Protein AF-A0A8X7QFL5-F1 (afdb_monomer_lite)

Secondary structure (DSSP, 8-state):
-GGGT-TTSSHHHHHHHHHHHHHHHHHT--TTS----SSBSSHHHHHHHHHHHHHHTT--TTT-HHHHHHHHHHHHT--TTSS--B-THHHHHTS--BPGGG---HHHHHHHHHHHHHTTHHHH--HHHHHHHHHHHHT--TTS-----S--EEETTTEEE--TTHHHHHHHHHHHHHHHH-

InterPro domains:
  IPR002365 Terpene synthase, conserved site [PS01074] (32-46)
  IPR008930 Terpenoid cyclases/protein prenyltransferase alpha-alpha toroid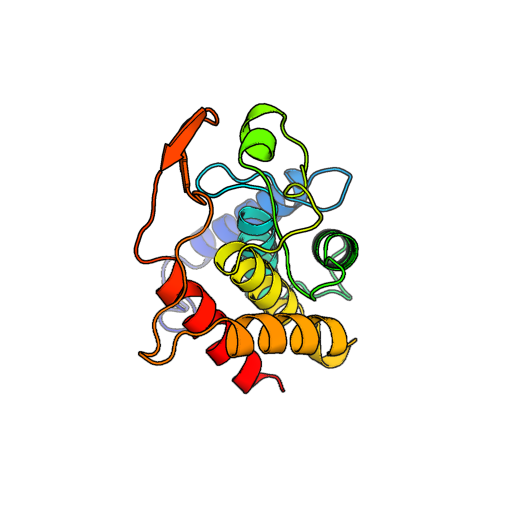 [SSF48239] (1-181)
  IPR018333 Squalene cyclase [PTHR11764] (1-180)
  IPR032696 Squalene cyclase, C-terminal [PF13243] (12-180)

Foldseek 3Di:
DVCVVVVPPVVVVVVVVLVVVLVVLLVQADPQLFHFQAWWQTRLQRLLVSLLSCLVVPRACVRDPSNVSSLVNLVVQQFPQLFHAFDLVCLVVVHGDGPPPNDHDLLSRLSSLNSCLSRVVLVVPCVSNVSSLVSLVVQQDPVRFGDDDDFTTDHPSPDTDRPPCSSRVRSVVSNVSSVVRD

pLDDT: mean 95.55, std 5.27, range [69.81, 98.81]

Organism: Brassica carinata (NCBI:txid52824)

Radius of gyration: 16.57 Å; chains: 1; bounding box: 38×38×46 Å

Sequence (182 aa):
MFKKLYPDHRTREIDRTIEKAVQFIENTQEADGSWYGSWGVCYTYATWFALEGLASVGKTYENCLAMREGVGFLLKKQNSSGGWGESYLSCSEKRYIELEGGRSNLVQTAWALMGLIKTGQAERDPLPLHRAAKLIINSQLENGDYPQQEMTGVFMKNCFLNYVTYRNIFPIWALAEYRKVI

Structure (mmCIF, N/CA/C/O backbone):
data_AF-A0A8X7QFL5-F1
#
_entry.id   AF-A0A8X7QFL5-F1
#
loop_
_atom_site.group_PDB
_atom_site.id
_atom_site.type_symbol
_atom_site.label_atom_id
_atom_site.label_alt_id
_atom_site.label_comp_id
_atom_site.label_asym_id
_atom_site.label_entity_id
_atom_site.label_seq_id
_atom_site.pdbx_PDB_ins_code
_atom_site.Cartn_x
_atom_site.Cartn_y
_atom_site.Cartn_z
_atom_site.occupancy
_atom_site.B_iso_or_equiv
_atom_site.auth_seq_id
_atom_site.auth_comp_id
_atom_site.auth_asym_id
_atom_site.auth_atom_id
_atom_site.pdbx_PDB_model_num
ATOM 1 N N . MET A 1 1 ? -12.861 -9.089 14.276 1.00 69.81 1 MET A N 1
ATOM 2 C CA . MET A 1 1 ? -11.712 -9.942 14.634 1.00 69.81 1 MET A CA 1
ATOM 3 C C . MET A 1 1 ? -11.384 -9.663 16.102 1.00 69.81 1 MET A C 1
ATOM 5 O O . MET A 1 1 ? -11.461 -8.507 16.490 1.00 69.81 1 MET A O 1
ATOM 9 N N . PHE A 1 2 ? -11.220 -10.697 16.931 1.00 91.94 2 PHE A N 1
ATOM 10 C CA . PHE A 1 2 ? -11.232 -10.694 18.413 1.00 91.94 2 PHE A CA 1
ATOM 11 C C . PHE A 1 2 ? -12.392 -9.953 19.114 1.00 91.94 2 PHE A C 1
ATOM 13 O O . PHE A 1 2 ? -13.327 -10.618 19.542 1.00 91.94 2 PHE A O 1
ATOM 20 N N . LYS A 1 3 ? -12.405 -8.612 19.189 1.00 91.06 3 LYS A N 1
ATOM 21 C CA . LYS A 1 3 ? -13.424 -7.833 19.935 1.00 91.06 3 LYS A CA 1
ATOM 22 C C . LYS A 1 3 ? -14.865 -8.104 19.474 1.00 91.06 3 LYS A C 1
ATOM 24 O O . LYS A 1 3 ? -15.782 -8.119 20.278 1.00 91.06 3 LYS A O 1
ATOM 29 N N . LYS A 1 4 ? -15.065 -8.385 18.178 1.00 90.88 4 LYS A N 1
ATOM 30 C CA . LYS A 1 4 ? -16.382 -8.796 17.640 1.00 90.88 4 LYS A CA 1
ATOM 31 C C . LYS A 1 4 ? -16.871 -10.145 18.194 1.00 90.88 4 LYS A C 1
ATOM 33 O O . LYS A 1 4 ? -18.070 -10.368 18.231 1.00 90.88 4 LYS A O 1
ATOM 38 N N . LEU A 1 5 ? -15.952 -11.043 18.552 1.00 95.69 5 LEU A N 1
ATOM 39 C CA . LEU A 1 5 ? -16.259 -12.372 19.095 1.00 95.69 5 LEU A CA 1
ATOM 40 C C . LEU A 1 5 ? -16.293 -12.365 20.631 1.00 95.69 5 LEU A C 1
ATOM 42 O O . LEU A 1 5 ? -17.016 -13.155 21.222 1.00 95.69 5 LEU A O 1
ATOM 46 N N . TYR A 1 6 ? -15.533 -11.463 21.260 1.00 95.75 6 TYR A N 1
ATOM 47 C CA . TYR A 1 6 ? -15.401 -11.333 22.713 1.00 95.75 6 TYR A CA 1
ATOM 48 C C . TYR A 1 6 ? -15.611 -9.869 23.146 1.00 95.75 6 TYR A C 1
ATOM 50 O O . TYR A 1 6 ? -14.647 -9.199 23.524 1.00 95.75 6 TYR A O 1
ATOM 58 N N . PRO A 1 7 ? -16.845 -9.341 23.053 1.00 94.00 7 PRO A N 1
ATOM 59 C CA . PRO A 1 7 ? -17.123 -7.911 23.222 1.00 94.00 7 PRO A CA 1
ATOM 60 C C . PRO A 1 7 ? -16.896 -7.379 24.641 1.00 94.00 7 PRO A C 1
ATOM 62 O O . PRO A 1 7 ? -16.673 -6.178 24.790 1.00 94.00 7 PRO A O 1
ATOM 65 N N . ASP A 1 8 ? -16.901 -8.254 25.650 1.00 95.81 8 ASP A N 1
ATOM 66 C CA . ASP A 1 8 ? -16.746 -7.893 27.068 1.00 95.81 8 ASP A CA 1
ATOM 67 C C . ASP A 1 8 ? -15.318 -8.108 27.601 1.00 95.81 8 ASP A C 1
ATOM 69 O O . ASP A 1 8 ? -14.987 -7.714 28.723 1.00 95.81 8 ASP A O 1
ATOM 73 N N . HIS A 1 9 ? -14.441 -8.749 26.821 1.00 96.81 9 HIS A N 1
ATOM 74 C CA . HIS A 1 9 ? -13.096 -9.081 27.279 1.00 96.81 9 HIS A CA 1
ATOM 75 C C . HIS A 1 9 ? -12.174 -7.860 27.218 1.00 96.81 9 HIS A C 1
ATOM 77 O O . HIS A 1 9 ? -11.699 -7.494 26.145 1.00 96.81 9 HIS A O 1
ATOM 83 N N . ARG A 1 10 ? -11.859 -7.274 28.384 1.00 96.69 10 ARG A N 1
ATOM 84 C CA . ARG A 1 10 ? -10.870 -6.181 28.538 1.00 96.69 10 ARG A CA 1
ATOM 85 C C . ARG A 1 10 ? -11.126 -4.991 27.608 1.00 96.69 10 ARG A C 1
ATOM 87 O O . ARG A 1 10 ? -10.205 -4.358 27.090 1.00 96.69 10 ARG A O 1
ATOM 94 N N . THR A 1 11 ? -12.401 -4.702 27.374 1.00 95.75 11 THR A N 1
ATOM 95 C CA . THR A 1 11 ? -12.868 -3.750 26.362 1.00 95.75 11 THR A CA 1
ATOM 96 C C . THR A 1 11 ? -12.255 -2.368 26.535 1.00 95.75 11 THR A C 1
ATOM 98 O O . THR A 1 11 ? -11.793 -1.779 25.564 1.00 95.75 11 THR A O 1
ATOM 101 N N . ARG A 1 12 ? -12.162 -1.883 27.780 1.00 96.62 12 ARG A N 1
ATOM 102 C CA . ARG A 1 12 ? -11.581 -0.569 28.084 1.00 96.62 12 ARG A CA 1
ATOM 103 C C . ARG A 1 12 ? -10.103 -0.494 27.707 1.00 96.62 12 ARG A C 1
ATOM 105 O O . ARG A 1 12 ? -9.675 0.497 27.122 1.00 96.62 12 ARG A O 1
ATOM 112 N N . GLU A 1 13 ? -9.310 -1.513 28.037 1.00 97.44 13 GLU A N 1
ATOM 113 C CA . GLU A 1 13 ? -7.882 -1.521 27.703 1.00 97.44 13 GLU A CA 1
ATOM 114 C C . GLU A 1 13 ? -7.644 -1.705 26.208 1.00 97.44 13 GLU A C 1
ATOM 116 O O . GLU A 1 13 ? -6.739 -1.074 25.660 1.00 97.44 13 GLU A O 1
ATOM 121 N N . ILE A 1 14 ? -8.455 -2.536 25.549 1.00 96.62 14 ILE A N 1
ATOM 122 C CA . ILE A 1 14 ? -8.395 -2.729 24.099 1.00 96.62 14 ILE A CA 1
ATOM 123 C C . ILE A 1 14 ? -8.706 -1.413 23.387 1.00 96.62 14 ILE A C 1
ATOM 125 O O . ILE A 1 14 ? -7.921 -0.994 22.541 1.00 96.62 14 ILE A O 1
ATOM 129 N N . ASP A 1 15 ? -9.780 -0.723 23.770 1.00 95.50 15 ASP A N 1
ATOM 130 C CA . ASP A 1 15 ? -10.184 0.534 23.130 1.00 95.50 15 ASP A CA 1
ATOM 131 C C . ASP A 1 15 ? -9.141 1.626 23.321 1.00 95.50 15 ASP A C 1
ATOM 133 O O . ASP A 1 15 ? -8.683 2.220 22.347 1.00 95.50 15 ASP A O 1
ATOM 137 N N . ARG A 1 16 ? -8.633 1.779 24.546 1.00 97.44 16 ARG A N 1
ATOM 138 C CA . ARG A 1 16 ? -7.529 2.702 24.823 1.00 97.44 16 ARG A CA 1
ATOM 139 C C . ARG A 1 16 ? -6.263 2.365 24.027 1.00 97.44 16 ARG A C 1
ATOM 141 O O . ARG A 1 16 ? -5.493 3.258 23.682 1.00 97.44 16 ARG A O 1
ATOM 148 N N . THR A 1 17 ? -6.002 1.083 23.775 1.00 97.56 17 THR A N 1
ATOM 149 C CA . THR A 1 17 ? -4.845 0.645 22.980 1.00 97.56 17 THR A CA 1
ATOM 150 C C . THR A 1 17 ? -5.037 0.991 21.507 1.00 97.56 17 THR A C 1
ATOM 152 O O . THR A 1 17 ? -4.114 1.515 20.888 1.00 97.56 17 THR A O 1
ATOM 155 N N . ILE A 1 18 ? -6.236 0.760 20.967 1.00 97.06 18 ILE A N 1
ATOM 156 C CA . ILE A 1 18 ? -6.596 1.115 19.592 1.00 97.06 18 ILE A CA 1
ATOM 157 C C . ILE A 1 18 ? -6.502 2.631 19.391 1.00 97.06 18 ILE A C 1
ATOM 159 O O . ILE A 1 18 ? -5.852 3.069 18.448 1.00 97.06 18 ILE A O 1
ATOM 163 N N . GLU A 1 19 ? -7.064 3.434 20.296 1.00 97.50 19 GLU A N 1
ATOM 164 C CA . GLU A 1 19 ? -6.990 4.902 20.237 1.00 97.50 19 GLU A CA 1
ATOM 165 C C . GLU A 1 19 ? -5.541 5.400 20.177 1.00 97.50 19 GLU A C 1
ATOM 167 O O . GLU A 1 19 ? -5.182 6.194 19.305 1.00 97.50 19 GLU A O 1
ATOM 172 N N . LYS A 1 20 ? -4.677 4.883 21.059 1.00 98.44 20 LYS A N 1
ATOM 173 C CA . LYS A 1 20 ? -3.248 5.225 21.061 1.00 98.44 20 LYS A CA 1
ATOM 174 C C . LYS A 1 20 ? -2.536 4.777 19.786 1.00 98.44 20 LYS A C 1
ATOM 176 O O . LYS A 1 20 ? -1.666 5.496 19.305 1.00 98.44 20 LYS A O 1
ATOM 181 N N . ALA A 1 21 ? -2.879 3.606 19.252 1.00 98.19 21 ALA A N 1
ATOM 182 C CA . ALA A 1 21 ? -2.295 3.102 18.014 1.00 98.19 21 ALA A CA 1
ATOM 183 C C . ALA A 1 21 ? -2.692 3.967 16.810 1.00 98.19 21 ALA A C 1
ATOM 185 O O . ALA A 1 21 ? -1.835 4.306 16.001 1.00 98.19 21 ALA A O 1
ATOM 186 N N . VAL A 1 22 ? -3.959 4.385 16.723 1.00 98.25 22 VAL A N 1
ATOM 187 C CA . VAL A 1 22 ? -4.440 5.307 15.683 1.00 98.25 22 VAL A CA 1
ATOM 188 C C . VAL A 1 22 ? -3.704 6.638 15.772 1.00 98.25 22 VAL A C 1
ATOM 190 O O . VAL A 1 22 ? -3.165 7.098 14.770 1.00 98.25 22 VAL A O 1
ATOM 193 N N . GLN A 1 23 ? -3.602 7.216 16.972 1.00 98.38 23 GLN A N 1
ATOM 194 C CA . GLN A 1 23 ? -2.868 8.463 17.177 1.00 98.38 23 GLN A CA 1
ATOM 195 C C . GLN A 1 23 ? -1.384 8.321 16.813 1.00 98.38 23 GLN A C 1
ATOM 197 O O . GLN A 1 23 ? -0.802 9.227 16.226 1.00 98.38 23 GLN A O 1
ATOM 202 N N . PHE A 1 24 ? -0.761 7.185 17.131 1.00 98.44 24 PHE A N 1
ATOM 203 C CA . PHE A 1 24 ? 0.614 6.901 16.727 1.00 98.44 24 PHE A CA 1
ATOM 204 C C . PHE A 1 24 ? 0.761 6.841 15.202 1.00 98.44 24 PHE A C 1
ATOM 206 O O . PHE A 1 24 ? 1.677 7.457 14.665 1.00 98.44 24 PHE A O 1
ATOM 213 N N . ILE A 1 25 ? -0.139 6.143 14.500 1.00 98.38 25 ILE A N 1
ATOM 214 C CA . ILE A 1 25 ? -0.124 6.073 13.032 1.00 98.38 25 ILE A CA 1
ATOM 215 C C . ILE A 1 25 ? -0.278 7.477 12.438 1.00 98.38 25 ILE A C 1
ATOM 217 O O . ILE A 1 25 ? 0.547 7.875 11.623 1.00 98.38 25 ILE A O 1
ATOM 221 N N . GLU A 1 26 ? -1.274 8.253 12.873 1.00 98.38 26 GLU A N 1
ATOM 222 C CA . GLU A 1 26 ? -1.500 9.615 12.366 1.00 98.38 26 GLU A CA 1
ATOM 223 C C . GLU A 1 26 ? -0.293 10.538 12.649 1.00 98.38 26 GLU A C 1
ATOM 225 O O . GLU A 1 26 ? 0.118 11.293 11.775 1.00 98.38 26 GLU A O 1
ATOM 230 N N . ASN A 1 27 ? 0.344 10.428 13.821 1.00 98.19 27 ASN A N 1
ATOM 231 C CA . ASN A 1 27 ? 1.486 11.271 14.204 1.00 98.19 27 ASN A CA 1
ATOM 232 C C . ASN A 1 27 ? 2.830 10.871 13.571 1.00 98.19 27 ASN A C 1
ATOM 234 O O . ASN A 1 27 ? 3.790 11.632 13.665 1.00 98.19 27 ASN A O 1
ATOM 238 N N . THR A 1 28 ? 2.939 9.666 13.009 1.00 97.88 28 THR A N 1
ATOM 239 C CA . THR A 1 28 ? 4.179 9.161 12.387 1.00 97.88 28 THR A CA 1
ATOM 240 C C . THR A 1 28 ? 4.145 9.211 10.865 1.00 97.88 28 THR A C 1
ATOM 242 O O . THR A 1 28 ? 5.081 8.739 10.220 1.00 97.88 28 THR A O 1
ATOM 245 N N . GLN A 1 29 ? 3.076 9.769 10.295 1.00 98.56 29 GLN A N 1
ATOM 246 C CA . GLN A 1 29 ? 2.976 10.007 8.865 1.00 98.56 29 GLN A CA 1
ATOM 247 C C . GLN A 1 29 ? 3.986 11.076 8.428 1.00 98.56 29 GLN A C 1
ATOM 249 O O . GLN A 1 29 ? 4.150 12.105 9.084 1.00 98.56 29 GLN A O 1
ATOM 254 N N . GLU A 1 30 ? 4.655 10.827 7.309 1.00 98.12 30 GLU A N 1
ATOM 255 C CA . GLU A 1 30 ? 5.585 11.764 6.689 1.00 98.12 30 GLU A CA 1
ATOM 256 C C . GLU A 1 30 ? 4.834 12.880 5.950 1.00 98.12 30 GLU A C 1
ATOM 258 O O . GLU A 1 30 ? 3.668 12.747 5.573 1.00 98.12 30 GLU A O 1
ATOM 263 N N . ALA A 1 31 ? 5.523 13.991 5.684 1.00 97.56 31 ALA A N 1
ATOM 264 C CA . ALA A 1 31 ? 4.925 15.160 5.034 1.00 97.56 31 ALA A CA 1
ATOM 265 C C . ALA A 1 31 ? 4.407 14.897 3.605 1.00 97.56 31 ALA A C 1
ATOM 267 O O . ALA A 1 31 ? 3.594 15.668 3.103 1.00 97.56 31 ALA A O 1
ATOM 268 N N . ASP A 1 32 ? 4.879 13.840 2.938 1.00 97.56 32 ASP A N 1
ATOM 269 C CA . ASP A 1 32 ? 4.400 13.423 1.615 1.00 97.56 32 ASP A CA 1
ATOM 270 C C . ASP A 1 32 ? 3.220 12.435 1.668 1.00 97.56 32 ASP A C 1
ATOM 272 O O . ASP A 1 32 ? 2.786 11.956 0.620 1.00 97.56 32 ASP A O 1
ATOM 276 N N . GLY A 1 33 ? 2.722 12.133 2.872 1.00 98.31 33 GLY A N 1
ATOM 277 C CA . GLY A 1 33 ? 1.615 11.220 3.134 1.00 98.31 33 GLY A CA 1
ATOM 278 C C . GLY A 1 33 ? 2.026 9.768 3.381 1.00 98.31 33 GLY A C 1
ATOM 279 O O . GLY A 1 33 ? 1.182 8.960 3.768 1.00 98.31 33 GLY A O 1
ATOM 280 N N . SER A 1 34 ? 3.293 9.410 3.184 1.00 98.50 34 SER A N 1
ATOM 281 C CA . SER A 1 34 ? 3.770 8.038 3.368 1.00 98.50 34 SER A CA 1
ATOM 282 C C . SER A 1 34 ? 4.085 7.689 4.828 1.00 98.50 34 SER A C 1
ATOM 284 O O . SER A 1 34 ? 4.110 8.546 5.709 1.00 98.50 34 SER A O 1
ATOM 286 N N . TRP A 1 35 ? 4.356 6.407 5.091 1.00 98.56 35 TRP A N 1
ATOM 287 C CA . TRP A 1 35 ? 4.926 5.934 6.359 1.00 98.56 35 TRP A CA 1
ATOM 288 C C . TRP A 1 35 ? 6.212 5.157 6.113 1.00 98.56 35 TRP A C 1
ATOM 290 O O . TRP A 1 35 ? 6.298 4.386 5.160 1.00 98.56 35 TRP A O 1
ATOM 300 N N . TYR A 1 36 ? 7.196 5.310 6.997 1.00 97.38 36 TYR A N 1
ATOM 301 C CA . TYR A 1 36 ? 8.483 4.623 6.885 1.00 97.38 36 TYR A CA 1
ATOM 302 C C . TYR A 1 36 ? 8.408 3.134 7.271 1.00 97.38 36 TYR A C 1
ATOM 304 O O . TYR A 1 36 ? 8.010 2.772 8.383 1.00 97.38 36 TYR A O 1
ATOM 312 N N . GLY A 1 37 ? 8.868 2.254 6.376 1.00 94.12 37 GLY A N 1
ATOM 313 C CA . GLY A 1 37 ? 8.960 0.811 6.601 1.00 94.12 37 GLY A CA 1
ATOM 314 C C . GLY A 1 37 ? 10.236 0.395 7.322 1.00 94.12 37 GLY A C 1
ATOM 315 O O . GLY A 1 37 ? 11.341 0.682 6.880 1.00 94.12 37 GLY A O 1
ATOM 316 N N . SER A 1 38 ? 10.088 -0.336 8.430 1.00 90.56 38 SER A N 1
ATOM 317 C CA . SER A 1 38 ? 11.236 -0.856 9.199 1.00 90.56 38 SER A CA 1
ATOM 318 C C . SER A 1 38 ? 11.585 -2.320 8.902 1.00 90.56 38 SER A C 1
ATOM 320 O O . SER A 1 38 ? 12.654 -2.772 9.306 1.00 90.56 38 SER A O 1
ATOM 322 N N . TRP A 1 39 ? 10.691 -3.051 8.223 1.00 91.12 39 TRP A N 1
ATOM 323 C CA . TRP A 1 39 ? 10.775 -4.513 8.038 1.00 91.12 39 TRP A CA 1
ATOM 324 C C . TRP A 1 39 ? 10.612 -4.968 6.581 1.00 91.12 39 TRP A C 1
ATOM 326 O O . TRP A 1 39 ? 11.057 -6.052 6.200 1.00 91.12 39 TRP A O 1
ATOM 336 N N . GLY A 1 40 ? 9.987 -4.126 5.760 1.00 90.62 40 GLY A N 1
ATOM 337 C CA . GLY A 1 40 ? 9.908 -4.265 4.313 1.00 90.62 40 GLY A CA 1
ATOM 338 C C . GLY A 1 40 ? 10.420 -2.992 3.654 1.00 90.62 40 GLY A C 1
ATOM 339 O O . GLY A 1 40 ? 10.404 -1.938 4.282 1.00 90.62 40 GLY A O 1
ATOM 340 N N . VAL A 1 41 ? 10.886 -3.103 2.415 1.00 91.94 41 VAL A N 1
ATOM 341 C CA . VAL A 1 41 ? 11.361 -1.987 1.593 1.00 91.94 41 VAL A CA 1
ATOM 342 C C . VAL A 1 41 ? 10.167 -1.329 0.904 1.00 91.94 41 VAL A C 1
ATOM 344 O O . VAL A 1 41 ? 9.606 -1.923 -0.015 1.00 91.94 41 VAL A O 1
ATOM 347 N N . CYS A 1 42 ? 9.768 -0.108 1.237 1.00 89.38 42 CYS A N 1
ATOM 348 C CA . CYS A 1 42 ? 9.978 0.696 2.444 1.00 89.38 42 CYS A CA 1
ATOM 349 C C . CYS A 1 42 ? 8.668 1.444 2.719 1.00 89.38 42 CYS A C 1
ATOM 351 O O . CYS A 1 42 ? 7.895 1.063 3.601 1.00 89.38 42 CYS A O 1
ATOM 353 N N . TYR A 1 43 ? 8.352 2.440 1.895 1.00 98.12 43 TYR A N 1
ATOM 354 C CA . TYR A 1 43 ? 7.169 3.267 2.080 1.00 98.12 43 TYR A CA 1
ATOM 355 C C . TYR A 1 43 ? 5.900 2.607 1.543 1.00 98.12 43 TYR A C 1
ATOM 357 O O . TYR A 1 43 ? 4.841 2.756 2.148 1.00 98.12 43 TYR A O 1
ATOM 365 N N . THR A 1 44 ? 5.981 1.819 0.465 1.00 98.00 44 THR A N 1
ATOM 366 C CA . THR A 1 44 ? 4.825 1.030 -0.022 1.00 98.00 44 THR A CA 1
ATOM 367 C C . THR A 1 44 ? 4.336 0.036 1.032 1.00 98.00 44 THR A C 1
ATOM 369 O O . THR A 1 44 ? 3.138 -0.055 1.297 1.00 98.00 44 THR A O 1
ATOM 372 N N . TYR A 1 45 ? 5.278 -0.647 1.688 1.00 98.00 45 TYR A N 1
ATOM 373 C CA . TYR A 1 45 ? 5.020 -1.588 2.775 1.00 98.00 45 TYR A CA 1
ATOM 374 C C . TYR A 1 45 ? 4.306 -0.921 3.956 1.00 98.00 45 TYR A C 1
ATOM 376 O O . TYR A 1 45 ? 3.209 -1.325 4.333 1.00 98.00 45 TYR A O 1
ATOM 384 N N . ALA A 1 46 ? 4.914 0.108 4.551 1.00 98.06 46 ALA A N 1
ATOM 385 C CA . ALA A 1 46 ? 4.360 0.721 5.754 1.00 98.06 46 ALA A CA 1
ATOM 386 C C . ALA A 1 46 ? 3.087 1.526 5.478 1.00 98.06 46 ALA A C 1
ATOM 388 O O . ALA A 1 46 ? 2.181 1.513 6.309 1.00 98.06 46 ALA A O 1
ATOM 389 N N . THR A 1 47 ? 2.967 2.148 4.302 1.00 98.69 47 THR A N 1
ATOM 390 C CA . THR A 1 47 ? 1.730 2.835 3.908 1.00 98.69 47 THR A CA 1
ATOM 391 C C . THR A 1 47 ? 0.569 1.852 3.783 1.00 98.69 47 THR A C 1
ATOM 393 O O . THR A 1 47 ? -0.519 2.151 4.263 1.00 98.69 47 THR A O 1
ATOM 396 N N . TRP A 1 48 ? 0.784 0.646 3.241 1.00 98.56 48 TRP A N 1
ATOM 397 C CA . TRP A 1 48 ? -0.246 -0.399 3.253 1.00 98.56 48 TRP A CA 1
ATOM 398 C C . TRP A 1 48 ? -0.711 -0.730 4.681 1.0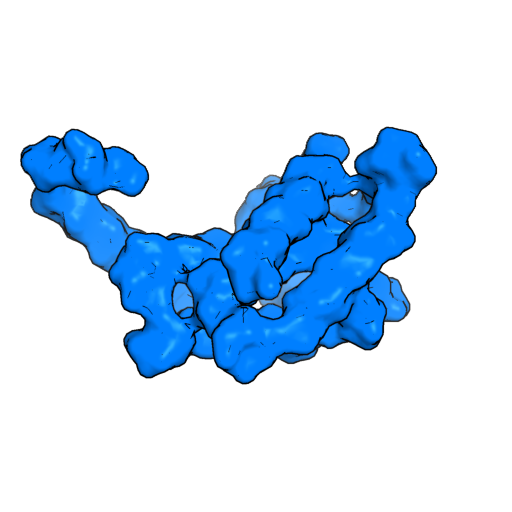0 98.56 48 TRP A C 1
ATOM 400 O O . TRP A 1 48 ? -1.912 -0.672 4.952 1.00 98.56 48 TRP A O 1
ATOM 410 N N . PHE A 1 49 ? 0.216 -0.992 5.610 1.00 98.25 49 PHE A N 1
ATOM 411 C CA . PHE A 1 49 ? -0.135 -1.279 7.008 1.00 98.25 49 PHE A CA 1
ATOM 412 C C . PHE A 1 49 ? -0.878 -0.128 7.692 1.00 98.25 49 PHE A C 1
ATOM 414 O O . PHE A 1 49 ? -1.851 -0.366 8.407 1.00 98.25 49 PHE A O 1
ATOM 421 N N . ALA A 1 50 ? -0.432 1.112 7.486 1.00 98.50 50 ALA A N 1
ATOM 422 C CA . ALA A 1 50 ? -1.061 2.287 8.074 1.00 98.50 50 ALA A CA 1
ATOM 423 C C . ALA A 1 50 ? -2.494 2.475 7.558 1.00 98.50 50 ALA A C 1
ATOM 425 O O . ALA A 1 50 ? -3.419 2.637 8.355 1.00 98.50 50 ALA A O 1
ATOM 426 N N . LEU A 1 51 ? -2.693 2.382 6.240 1.00 98.56 51 LEU A N 1
ATOM 427 C CA . LEU A 1 51 ? -4.011 2.499 5.620 1.00 98.56 51 LEU A CA 1
ATOM 428 C C . LEU A 1 51 ? -4.957 1.386 6.081 1.00 98.56 51 LEU A C 1
ATOM 430 O O . LEU A 1 51 ? -6.100 1.669 6.435 1.00 98.56 51 LEU A O 1
ATOM 434 N N . GLU A 1 52 ? -4.487 0.138 6.142 1.00 97.81 52 GLU A N 1
ATOM 435 C CA . GLU A 1 52 ? -5.294 -0.983 6.634 1.00 97.81 52 GLU A CA 1
ATOM 436 C C . GLU A 1 52 ? -5.640 -0.836 8.124 1.00 97.81 52 GLU A C 1
ATOM 438 O O . GLU A 1 52 ? -6.788 -1.056 8.522 1.00 97.81 52 GLU A O 1
ATOM 443 N N . GLY A 1 53 ? -4.684 -0.394 8.946 1.00 97.69 53 GLY A N 1
ATOM 444 C CA . GLY A 1 53 ? -4.899 -0.116 10.364 1.00 97.69 53 GLY A CA 1
ATOM 445 C C . GLY A 1 53 ? -5.960 0.962 10.590 1.00 97.69 53 GLY A C 1
ATOM 446 O O . GLY A 1 53 ? -6.903 0.745 11.353 1.00 97.69 53 GLY A O 1
ATOM 447 N N . LEU A 1 54 ? -5.859 2.087 9.879 1.00 98.31 54 LEU A N 1
ATOM 448 C CA . LEU A 1 54 ? -6.845 3.169 9.930 1.00 98.31 54 LEU A CA 1
ATOM 449 C C . LEU A 1 54 ? -8.224 2.702 9.426 1.00 98.31 54 LEU A C 1
ATOM 451 O O . LEU A 1 54 ? -9.238 2.947 10.083 1.00 98.31 54 LEU A O 1
ATOM 455 N N . ALA A 1 55 ? -8.280 1.960 8.318 1.00 97.62 55 ALA A N 1
ATOM 456 C CA . ALA A 1 55 ? -9.536 1.431 7.783 1.00 97.62 55 ALA A CA 1
ATOM 457 C C . ALA A 1 55 ? -10.234 0.487 8.778 1.00 97.62 55 ALA A C 1
ATOM 459 O O . ALA A 1 55 ? -11.457 0.517 8.928 1.00 97.62 55 ALA A O 1
ATOM 460 N N . SER A 1 56 ? -9.464 -0.313 9.526 1.00 95.69 56 SER A N 1
ATOM 461 C CA . SER A 1 56 ? -10.002 -1.276 10.498 1.00 95.69 56 SER A CA 1
ATOM 462 C C . SER A 1 56 ? -10.791 -0.637 11.651 1.00 95.69 56 SER A C 1
ATOM 464 O O . SER A 1 56 ? -11.640 -1.302 12.253 1.00 95.69 56 SER A O 1
ATOM 466 N N . VAL A 1 57 ? -10.551 0.650 11.928 1.00 95.56 57 VAL A N 1
ATOM 467 C CA . VAL A 1 57 ? -11.243 1.444 12.958 1.00 95.56 57 VAL A CA 1
ATOM 468 C C . VAL A 1 57 ? -12.282 2.408 12.372 1.00 95.56 57 VAL A C 1
ATOM 470 O O . VAL A 1 57 ? -12.783 3.280 13.078 1.00 95.56 57 VAL A O 1
ATOM 473 N N . GLY A 1 58 ? -12.619 2.265 11.086 1.00 96.06 58 GLY A N 1
ATOM 474 C CA . GLY A 1 58 ? -13.639 3.078 10.417 1.00 96.06 58 GLY A CA 1
ATOM 475 C C . GLY A 1 58 ? -13.159 4.453 9.945 1.00 96.06 58 GLY A C 1
ATOM 476 O O . GLY A 1 58 ? -13.984 5.311 9.615 1.00 96.06 58 GLY A O 1
ATOM 477 N N . LYS A 1 59 ? -11.842 4.691 9.897 1.00 97.44 59 LYS A N 1
ATOM 478 C CA . LYS A 1 59 ? -11.300 5.854 9.186 1.00 97.44 59 LYS A CA 1
ATOM 479 C C . LYS A 1 59 ? -11.424 5.600 7.683 1.00 97.44 59 LYS A C 1
ATOM 481 O O . LYS A 1 59 ? -11.181 4.493 7.213 1.00 97.44 59 LYS A O 1
ATOM 486 N N . THR A 1 60 ? -11.841 6.620 6.952 1.00 96.75 60 THR A N 1
ATOM 487 C CA . THR A 1 60 ? -12.129 6.589 5.514 1.00 96.75 60 THR A CA 1
ATOM 488 C C . THR A 1 60 ? -11.421 7.747 4.828 1.00 96.75 60 THR A C 1
ATOM 490 O O . THR A 1 60 ? -10.911 8.657 5.492 1.00 96.75 60 THR A O 1
ATOM 493 N N . TYR A 1 61 ? -11.411 7.740 3.497 1.00 96.25 61 TYR A N 1
ATOM 494 C CA . TYR A 1 61 ? -10.879 8.851 2.718 1.00 96.25 61 TYR A CA 1
ATOM 495 C C . TYR A 1 61 ? -11.610 10.171 3.049 1.00 96.25 61 TYR A C 1
ATOM 497 O O . TYR A 1 61 ? -11.025 11.243 3.060 1.00 96.25 61 TYR A O 1
ATOM 505 N N . GLU A 1 62 ? -12.878 10.123 3.428 1.00 96.38 62 GLU A N 1
ATOM 506 C CA . GLU A 1 62 ? -13.731 11.292 3.615 1.00 96.38 62 GLU A CA 1
ATOM 507 C C . GLU A 1 62 ? -13.578 11.888 5.019 1.00 96.38 62 GLU A C 1
ATOM 509 O O . GLU A 1 62 ? -13.702 13.100 5.194 1.00 96.38 62 GLU A O 1
ATOM 514 N N . ASN A 1 63 ? -13.285 11.051 6.023 1.00 97.31 63 ASN A N 1
ATOM 515 C CA . ASN A 1 63 ? -13.252 11.455 7.433 1.00 97.31 63 ASN A CA 1
ATOM 516 C C . ASN A 1 63 ? -11.842 11.534 8.051 1.00 97.31 63 ASN A C 1
ATOM 518 O O . ASN A 1 63 ? -11.713 11.932 9.210 1.00 97.31 63 ASN A O 1
ATOM 522 N N . CYS A 1 64 ? -10.790 11.153 7.322 1.00 98.19 64 CYS A N 1
ATOM 523 C CA . CYS A 1 64 ? -9.430 11.082 7.851 1.00 98.19 64 CYS A CA 1
ATOM 524 C C . CYS A 1 64 ? -8.421 11.697 6.877 1.00 98.19 64 CYS A C 1
ATOM 526 O O . CYS A 1 64 ? -8.161 11.159 5.803 1.00 98.19 64 CYS A O 1
ATOM 528 N N . LEU A 1 65 ? -7.803 12.813 7.280 1.00 98.31 65 LEU A N 1
ATOM 529 C CA . LEU A 1 65 ? -6.772 13.471 6.476 1.00 98.31 65 LEU A CA 1
ATOM 530 C C . LEU A 1 65 ? -5.577 12.545 6.223 1.00 98.31 65 LEU A C 1
ATOM 532 O O . LEU A 1 65 ? -5.168 12.409 5.076 1.00 98.31 65 LEU A O 1
ATOM 536 N N . ALA A 1 66 ? -5.088 11.851 7.255 1.00 98.50 66 ALA A N 1
ATOM 537 C CA . ALA A 1 66 ? -3.956 10.941 7.111 1.00 98.50 66 ALA A CA 1
ATOM 538 C C . ALA A 1 66 ? -4.225 9.839 6.076 1.00 98.50 66 ALA A C 1
ATOM 540 O O . ALA A 1 66 ? -3.370 9.532 5.246 1.00 98.50 66 ALA A O 1
ATOM 541 N N . MET A 1 67 ? -5.447 9.298 6.051 1.00 98.31 67 MET A N 1
ATOM 542 C CA . MET A 1 67 ? -5.854 8.339 5.026 1.00 98.31 67 MET A CA 1
ATOM 543 C C . MET A 1 67 ? -5.805 8.944 3.619 1.00 98.31 67 MET A C 1
ATOM 545 O O . MET A 1 67 ? -5.295 8.298 2.705 1.00 98.31 67 MET A O 1
ATOM 549 N N . ARG A 1 68 ? -6.290 10.180 3.434 1.00 98.50 68 ARG A N 1
ATOM 550 C CA . ARG A 1 68 ? -6.239 10.857 2.127 1.00 98.50 68 ARG A CA 1
ATOM 551 C C . ARG A 1 68 ? -4.825 11.061 1.625 1.00 98.50 68 ARG A C 1
ATOM 553 O O . ARG A 1 68 ? -4.562 10.760 0.464 1.00 98.50 68 ARG A O 1
ATOM 560 N N . GLU A 1 69 ? -3.939 11.537 2.490 1.00 98.75 69 GLU A N 1
ATOM 561 C CA . GLU A 1 69 ? -2.541 11.787 2.139 1.00 98.75 69 GLU A CA 1
ATOM 562 C C . GLU A 1 69 ? -1.819 10.474 1.801 1.00 98.75 69 GLU A C 1
ATOM 564 O O . GLU A 1 69 ? -1.126 10.396 0.790 1.00 98.75 69 GLU A O 1
ATOM 569 N N . GLY A 1 70 ? -2.072 9.396 2.552 1.00 98.75 70 GLY A N 1
ATOM 570 C CA . GLY A 1 70 ? -1.522 8.068 2.257 1.00 98.75 70 GLY A CA 1
ATOM 571 C C . GLY A 1 70 ? -1.989 7.488 0.923 1.00 98.75 70 GLY A C 1
ATOM 572 O O . GLY A 1 70 ? -1.195 6.941 0.155 1.00 98.75 70 GLY A O 1
ATOM 573 N N . VAL A 1 71 ? -3.275 7.646 0.606 1.00 98.69 71 VAL A N 1
ATOM 574 C CA . VAL A 1 71 ? -3.813 7.292 -0.714 1.00 98.69 71 VAL A CA 1
ATOM 575 C C . VAL A 1 71 ? -3.175 8.153 -1.804 1.00 98.69 71 VAL A C 1
ATOM 577 O O . VAL A 1 71 ? -2.743 7.622 -2.827 1.00 98.69 71 VAL A O 1
ATOM 580 N N . GLY A 1 72 ? -3.086 9.467 -1.584 1.00 98.75 72 GLY A N 1
ATOM 581 C CA . GLY A 1 72 ? -2.472 10.414 -2.512 1.00 98.75 72 GLY A CA 1
ATOM 582 C C . GLY A 1 72 ? -1.018 10.062 -2.822 1.00 98.75 72 GLY A C 1
ATOM 583 O O . GLY A 1 72 ? -0.629 10.051 -3.991 1.00 98.75 72 GLY A O 1
ATOM 584 N N . PHE A 1 73 ? -0.247 9.684 -1.801 1.00 98.81 73 PHE A N 1
ATOM 585 C CA . PHE A 1 73 ? 1.113 9.178 -1.945 1.00 98.81 73 PHE A CA 1
ATOM 586 C C . PHE A 1 73 ? 1.170 7.960 -2.875 1.00 98.81 73 PHE A C 1
ATOM 588 O O . PHE A 1 73 ? 1.893 7.987 -3.873 1.00 98.81 73 PHE A O 1
ATOM 595 N N . LEU A 1 74 ? 0.385 6.911 -2.592 1.00 98.75 74 LEU A N 1
ATOM 596 C CA . LEU A 1 74 ? 0.393 5.695 -3.409 1.00 98.75 74 LEU A CA 1
ATOM 597 C C . LEU A 1 74 ? 0.002 6.003 -4.857 1.00 98.75 74 LEU A C 1
ATOM 599 O O . LEU A 1 74 ? 0.731 5.627 -5.770 1.00 98.75 74 LEU 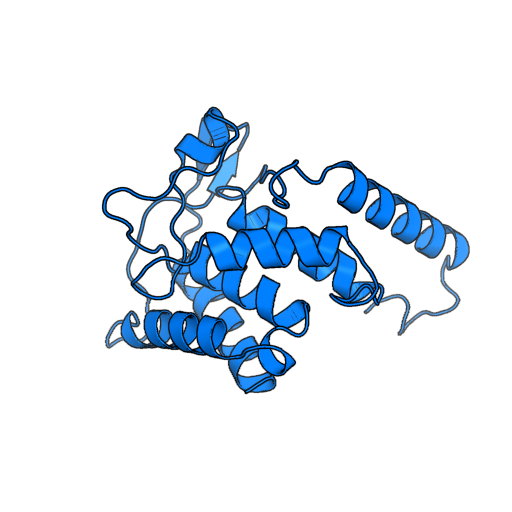A O 1
ATOM 603 N N . LEU A 1 75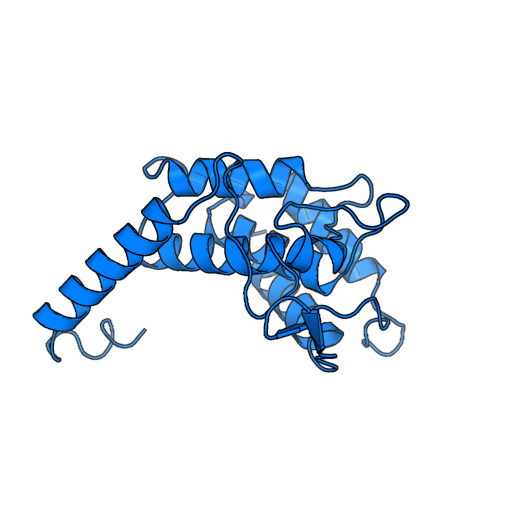 ? -1.084 6.744 -5.088 1.00 98.69 75 LEU A N 1
ATOM 604 C CA . LEU A 1 75 ? -1.525 7.096 -6.441 1.00 98.69 75 LEU A CA 1
ATOM 605 C C . LEU A 1 75 ? -0.459 7.885 -7.212 1.00 98.69 75 LEU A C 1
ATOM 607 O O . LEU A 1 75 ? -0.175 7.571 -8.366 1.00 98.69 75 LEU A O 1
ATOM 611 N N . LYS A 1 76 ? 0.192 8.858 -6.562 1.00 98.38 76 LYS A N 1
ATOM 612 C CA . LYS A 1 76 ? 1.269 9.660 -7.162 1.00 98.38 76 LYS A CA 1
ATOM 613 C C . LYS A 1 76 ? 2.495 8.823 -7.542 1.00 98.38 76 LYS A C 1
ATOM 615 O O . LYS A 1 76 ? 3.238 9.215 -8.437 1.00 98.38 76 LYS A O 1
ATOM 620 N N . LYS A 1 77 ? 2.724 7.698 -6.859 1.00 98.44 77 LYS A N 1
ATOM 621 C CA . LYS A 1 77 ? 3.864 6.795 -7.083 1.00 98.44 77 LYS A CA 1
ATOM 622 C C . LYS A 1 77 ? 3.581 5.635 -8.036 1.00 98.44 77 LYS A C 1
ATOM 624 O O . LYS A 1 77 ? 4.493 4.851 -8.297 1.00 98.44 77 LYS A O 1
ATOM 629 N N . GLN A 1 78 ? 2.367 5.523 -8.580 1.00 98.62 78 GLN A N 1
ATOM 630 C CA . GLN A 1 78 ? 2.078 4.517 -9.598 1.00 98.62 78 GLN A CA 1
ATOM 631 C C . GLN A 1 78 ? 2.837 4.844 -10.890 1.00 98.62 78 GLN A C 1
ATOM 633 O O . GLN A 1 78 ? 2.658 5.912 -11.475 1.00 98.62 78 GLN A O 1
ATOM 638 N N . ASN A 1 79 ? 3.658 3.915 -11.374 1.00 97.25 79 ASN A N 1
ATOM 639 C CA . ASN A 1 79 ? 4.423 4.129 -12.602 1.00 97.25 79 ASN A CA 1
ATOM 640 C C . ASN A 1 79 ? 3.587 3.860 -13.873 1.00 97.25 79 ASN A C 1
ATOM 642 O O . ASN A 1 79 ? 2.411 3.474 -13.836 1.00 97.25 79 ASN A O 1
ATOM 646 N N . SER A 1 80 ? 4.197 4.063 -15.044 1.00 97.25 80 SER A N 1
ATOM 647 C CA . SER A 1 80 ? 3.542 3.894 -16.350 1.00 97.25 80 SER A CA 1
ATOM 648 C C . SER A 1 80 ? 3.080 2.455 -16.616 1.00 97.25 80 SER A C 1
ATOM 650 O O . SER A 1 80 ? 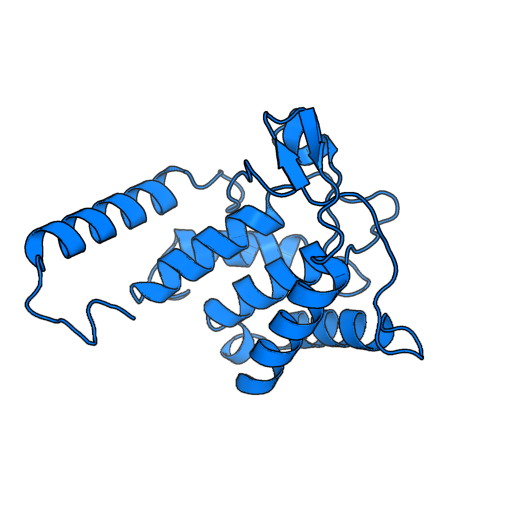2.029 2.261 -17.232 1.00 97.25 80 SER A O 1
ATOM 652 N N . SER A 1 81 ? 3.783 1.452 -16.078 1.00 97.12 81 SER A N 1
ATOM 653 C CA . SER A 1 81 ? 3.386 0.039 -16.186 1.00 97.12 81 SER A CA 1
ATOM 654 C C . SER A 1 81 ? 2.152 -0.316 -15.346 1.00 97.12 81 SER A C 1
ATOM 656 O O . SER A 1 81 ? 1.558 -1.370 -15.553 1.00 97.12 81 SER A O 1
ATOM 658 N N . GLY A 1 82 ? 1.734 0.571 -14.433 1.00 97.94 82 GLY A N 1
ATOM 659 C CA . GLY A 1 82 ? 0.592 0.352 -13.544 1.00 97.94 82 GLY A CA 1
ATOM 660 C C . GLY A 1 82 ? 0.951 -0.220 -12.176 1.00 97.94 82 GLY A C 1
ATOM 661 O O . GLY A 1 82 ? 0.049 -0.471 -11.381 1.00 97.94 82 GLY A O 1
ATOM 662 N N . GLY A 1 83 ? 2.237 -0.419 -11.892 1.00 98.44 83 GLY A N 1
ATOM 663 C CA . GLY A 1 83 ? 2.708 -0.932 -10.612 1.00 98.44 83 GLY A CA 1
ATOM 664 C C . GLY A 1 83 ? 3.480 0.093 -9.792 1.00 98.44 83 GLY A C 1
ATOM 665 O O . GLY A 1 83 ? 3.512 1.286 -10.101 1.00 98.44 83 GLY A O 1
ATOM 666 N N . TRP A 1 84 ? 4.114 -0.420 -8.743 1.00 98.62 84 TRP A N 1
ATOM 667 C CA . TRP A 1 84 ? 5.013 0.306 -7.854 1.00 98.62 84 TRP A CA 1
ATOM 668 C C . TRP A 1 84 ? 6.342 -0.424 -7.777 1.00 98.62 84 TRP A C 1
ATOM 670 O O . TRP A 1 84 ? 6.394 -1.653 -7.821 1.00 98.62 84 TRP A O 1
ATOM 680 N N . GLY A 1 85 ? 7.415 0.344 -7.666 1.00 97.50 85 GLY A N 1
ATOM 681 C CA . GLY A 1 85 ? 8.771 -0.166 -7.579 1.00 97.50 85 GLY A CA 1
ATOM 682 C C . GLY A 1 85 ? 9.634 0.799 -6.792 1.00 97.50 85 GLY A C 1
ATOM 683 O O . GLY A 1 85 ? 9.830 1.943 -7.196 1.00 97.50 85 GLY A O 1
ATOM 684 N N . GLU A 1 86 ? 10.144 0.322 -5.672 1.00 95.62 86 GLU A N 1
ATOM 685 C CA . GLU A 1 86 ? 10.910 1.069 -4.697 1.00 95.62 86 GLU A CA 1
ATOM 686 C C . GLU A 1 86 ? 12.259 0.386 -4.462 1.00 95.62 86 GLU A C 1
ATOM 688 O O . GLU A 1 86 ? 12.342 -0.808 -4.164 1.00 95.62 86 GLU A O 1
ATOM 693 N N . SER A 1 87 ? 13.327 1.167 -4.604 1.00 95.00 87 SER A N 1
ATOM 694 C CA . SER A 1 87 ? 14.697 0.736 -4.368 1.00 95.00 87 SER A CA 1
ATOM 695 C C . SER A 1 87 ? 14.960 0.529 -2.880 1.00 95.00 87 SER A C 1
ATOM 697 O O . SER A 1 87 ? 14.461 1.271 -2.030 1.00 95.00 87 SER A O 1
ATOM 699 N N . TYR A 1 88 ? 15.836 -0.424 -2.566 1.00 91.19 88 TYR A N 1
ATOM 700 C CA . TYR A 1 88 ? 16.328 -0.667 -1.211 1.00 91.19 88 TYR A CA 1
ATOM 701 C C . TYR A 1 88 ? 16.976 0.578 -0.582 1.00 91.19 88 TYR A C 1
ATOM 703 O O . TYR A 1 88 ? 16.915 0.753 0.637 1.00 91.19 88 TYR A O 1
ATOM 711 N N . LEU A 1 89 ? 17.529 1.475 -1.410 1.00 93.75 89 LEU A N 1
ATOM 712 C CA . LEU A 1 89 ? 18.105 2.754 -0.983 1.00 93.75 89 LEU A CA 1
ATOM 713 C C . LEU A 1 89 ? 17.087 3.636 -0.249 1.00 93.75 89 LEU A C 1
ATOM 715 O O . LEU A 1 89 ? 17.475 4.446 0.591 1.00 93.75 89 LEU A O 1
ATOM 719 N N . SER A 1 90 ? 15.787 3.430 -0.486 1.00 93.81 90 SER A N 1
ATOM 720 C CA . SER A 1 90 ? 14.719 4.137 0.228 1.00 93.81 90 SER A CA 1
ATOM 721 C C . SER A 1 90 ? 14.783 3.919 1.742 1.00 93.81 90 SER A C 1
ATOM 723 O O . SER A 1 90 ? 14.423 4.805 2.517 1.00 93.81 90 SER A O 1
ATOM 725 N N . CYS A 1 91 ? 15.296 2.763 2.186 1.00 91.62 91 CYS A N 1
ATOM 726 C CA . CYS A 1 91 ? 15.457 2.450 3.606 1.00 91.62 91 CYS A CA 1
ATOM 727 C C . CYS A 1 91 ? 16.590 3.258 4.249 1.00 91.62 91 CYS A C 1
ATOM 729 O O . CYS A 1 91 ? 16.422 3.771 5.361 1.00 91.62 91 CYS A O 1
ATOM 731 N N . SER A 1 92 ? 17.735 3.362 3.566 1.00 91.25 92 SER A N 1
ATOM 732 C CA . SER A 1 92 ? 18.929 4.053 4.064 1.00 91.25 92 SER A CA 1
ATOM 733 C C . SER A 1 92 ? 18.814 5.569 3.941 1.00 91.25 92 SER A C 1
ATOM 735 O O . SER A 1 92 ? 19.200 6.284 4.862 1.00 91.25 92 SER A O 1
ATOM 737 N N . GLU A 1 93 ? 18.250 6.056 2.836 1.00 93.44 93 GLU A N 1
ATOM 738 C CA . GLU A 1 93 ? 18.092 7.489 2.570 1.00 93.44 93 GLU A CA 1
ATOM 739 C C . GLU A 1 93 ? 16.823 8.086 3.181 1.00 93.44 93 GLU A C 1
ATOM 741 O O . GLU A 1 93 ? 16.681 9.306 3.197 1.00 93.44 93 GLU A O 1
ATOM 746 N N . LYS A 1 94 ? 15.914 7.249 3.702 1.00 94.06 94 LYS A N 1
ATOM 747 C CA . LYS A 1 94 ? 14.640 7.673 4.302 1.00 94.06 94 LYS A CA 1
ATOM 748 C C . LYS A 1 94 ? 13.850 8.624 3.397 1.00 94.06 94 LYS A C 1
ATOM 750 O O . LYS A 1 94 ? 13.391 9.684 3.816 1.00 94.06 94 LYS A O 1
ATOM 755 N N . ARG A 1 95 ? 13.702 8.222 2.140 1.00 95.75 95 ARG A N 1
ATOM 756 C CA . ARG A 1 95 ? 12.816 8.853 1.159 1.00 95.75 95 ARG A CA 1
ATOM 757 C C . ARG A 1 95 ? 12.436 7.824 0.108 1.00 95.75 95 ARG A C 1
ATOM 759 O O . ARG A 1 95 ? 13.202 6.892 -0.118 1.00 95.75 95 ARG A O 1
ATOM 766 N N . TYR A 1 96 ? 11.305 8.001 -0.563 1.00 96.69 96 TYR A N 1
ATOM 767 C CA . TYR A 1 96 ? 10.933 7.109 -1.657 1.00 96.69 96 TYR A CA 1
ATOM 768 C C . TYR A 1 96 ? 11.897 7.266 -2.840 1.00 96.69 96 TYR A C 1
ATOM 770 O O . TYR A 1 96 ? 11.971 8.337 -3.453 1.00 96.69 96 TYR A O 1
ATOM 778 N N . ILE A 1 97 ? 12.615 6.197 -3.174 1.00 97.00 97 ILE A N 1
ATOM 779 C CA . ILE A 1 97 ? 13.495 6.119 -4.341 1.00 97.00 97 ILE A CA 1
ATOM 780 C C . ILE A 1 97 ? 12.921 5.071 -5.276 1.00 97.00 97 ILE A C 1
ATOM 782 O O . ILE A 1 97 ? 12.836 3.894 -4.934 1.00 97.00 97 ILE A O 1
ATOM 786 N N . GLU A 1 98 ? 12.522 5.505 -6.463 1.00 96.69 98 GLU A N 1
ATOM 787 C CA . GLU A 1 98 ? 11.922 4.623 -7.461 1.00 96.69 98 GLU A CA 1
ATOM 788 C C . GLU A 1 98 ? 12.969 3.635 -7.990 1.00 96.69 98 GLU A C 1
ATOM 790 O O . GLU A 1 98 ? 14.166 3.937 -8.026 1.00 96.69 98 GLU A O 1
ATOM 795 N N . LEU A 1 99 ? 12.534 2.444 -8.404 1.00 96.25 99 LEU A N 1
ATOM 796 C CA . LEU A 1 99 ? 13.425 1.531 -9.117 1.00 96.25 99 LEU A CA 1
ATOM 797 C C . LEU A 1 99 ? 13.871 2.150 -10.445 1.00 96.25 99 LEU A C 1
ATOM 799 O O . LEU A 1 99 ? 13.079 2.745 -11.180 1.00 96.25 99 LEU A O 1
ATOM 803 N N . GLU A 1 100 ? 15.150 1.959 -10.769 1.00 93.31 100 GLU A N 1
ATOM 804 C CA . GLU A 1 100 ? 15.748 2.454 -12.007 1.00 93.31 100 GLU A CA 1
ATOM 805 C C . GLU A 1 100 ? 14.940 2.015 -13.237 1.00 93.31 100 GLU A C 1
ATOM 807 O O . GLU A 1 100 ? 14.486 0.867 -13.324 1.00 93.31 100 GLU A O 1
ATOM 812 N N . GLY A 1 101 ? 14.747 2.946 -14.175 1.00 92.81 101 GLY A N 1
ATOM 813 C CA . GLY A 1 101 ? 13.956 2.734 -15.387 1.00 92.81 101 GLY A CA 1
ATOM 814 C C . GLY A 1 101 ? 12.439 2.740 -15.168 1.00 92.81 101 GLY A C 1
ATOM 815 O O . GLY A 1 101 ? 11.707 2.340 -16.069 1.00 92.81 101 GLY A O 1
ATOM 816 N N . GLY A 1 102 ? 11.951 3.151 -13.990 1.00 92.69 102 GLY A N 1
ATOM 817 C CA . GLY A 1 102 ? 10.516 3.164 -13.683 1.00 92.69 102 GLY A CA 1
ATOM 818 C C . GLY A 1 102 ? 9.912 1.759 -13.603 1.00 92.69 102 GLY A C 1
ATOM 819 O O . GLY A 1 102 ? 8.727 1.572 -13.888 1.00 92.69 102 GLY A O 1
ATOM 820 N N . ARG A 1 103 ? 10.738 0.762 -13.261 1.00 96.19 103 ARG A N 1
ATOM 821 C CA . ARG A 1 103 ? 10.336 -0.645 -13.152 1.00 96.19 103 ARG A CA 1
ATOM 822 C C . ARG A 1 103 ? 9.390 -0.855 -11.968 1.00 96.19 103 ARG A C 1
ATOM 824 O O . ARG A 1 103 ? 9.446 -0.137 -10.973 1.00 96.19 103 ARG A O 1
ATOM 831 N N . SER A 1 104 ? 8.544 -1.874 -12.071 1.00 97.81 104 SER A N 1
ATOM 832 C CA . SER A 1 104 ? 7.667 -2.323 -10.985 1.00 97.81 104 SER A CA 1
ATOM 833 C C . SER A 1 104 ? 8.221 -3.560 -10.296 1.00 97.81 104 SER A C 1
ATOM 835 O O . SER A 1 104 ? 8.762 -4.452 -10.948 1.00 97.81 104 SER A O 1
ATOM 837 N N . ASN A 1 105 ? 7.974 -3.655 -8.996 1.00 98.00 105 ASN A N 1
ATOM 838 C CA . ASN A 1 105 ? 8.137 -4.863 -8.209 1.00 98.00 105 ASN A CA 1
ATOM 839 C C . ASN A 1 105 ? 6.749 -5.402 -7.830 1.00 98.00 105 ASN A C 1
ATOM 841 O O . ASN A 1 105 ? 5.895 -4.664 -7.337 1.00 98.00 105 ASN A O 1
ATOM 845 N N . LEU A 1 106 ? 6.495 -6.684 -8.071 1.00 98.25 106 LEU A N 1
ATOM 846 C CA . LEU A 1 106 ? 5.182 -7.309 -7.924 1.00 98.25 106 LEU A CA 1
ATOM 847 C C . LEU A 1 106 ? 4.719 -7.361 -6.470 1.00 98.25 106 LEU A C 1
ATOM 849 O O . LEU A 1 106 ? 3.532 -7.195 -6.200 1.00 98.25 106 LEU A O 1
ATOM 853 N N . VAL A 1 107 ? 5.645 -7.529 -5.527 1.00 98.19 107 VAL A N 1
ATOM 854 C CA . VAL A 1 107 ? 5.334 -7.534 -4.094 1.00 98.19 107 VAL A CA 1
ATOM 855 C C . VAL A 1 107 ? 4.954 -6.128 -3.630 1.00 98.19 107 VAL A C 1
ATOM 857 O O . VAL A 1 107 ? 3.922 -5.950 -2.989 1.00 98.19 107 VAL A O 1
ATOM 860 N N . GLN A 1 108 ? 5.733 -5.114 -4.011 1.00 98.31 108 GLN A N 1
ATOM 861 C CA . GLN A 1 108 ? 5.429 -3.716 -3.676 1.00 98.31 108 GLN A CA 1
ATOM 862 C C . GLN A 1 108 ? 4.148 -3.231 -4.368 1.00 98.31 108 GLN A C 1
ATOM 864 O O . GLN A 1 108 ? 3.343 -2.521 -3.766 1.00 98.31 108 GLN A O 1
ATOM 869 N N . THR A 1 109 ? 3.911 -3.681 -5.604 1.00 98.75 109 THR A N 1
ATOM 870 C CA . THR A 1 109 ? 2.656 -3.450 -6.332 1.00 98.75 109 THR A CA 1
ATOM 871 C C . THR A 1 109 ? 1.473 -4.078 -5.600 1.00 98.75 109 THR A C 1
ATOM 873 O O . THR A 1 109 ? 0.440 -3.431 -5.451 1.00 98.75 109 THR A O 1
ATOM 876 N N . ALA A 1 110 ? 1.620 -5.306 -5.101 1.00 98.69 110 ALA A N 1
ATOM 877 C CA . ALA A 1 110 ? 0.588 -5.974 -4.321 1.00 98.69 110 ALA A CA 1
ATOM 878 C C . ALA A 1 110 ? 0.279 -5.237 -3.005 1.00 98.69 110 ALA A C 1
ATOM 880 O O . ALA A 1 110 ? -0.893 -5.062 -2.678 1.00 98.69 110 ALA A O 1
ATOM 881 N N . TRP A 1 111 ? 1.290 -4.742 -2.280 1.00 98.69 111 TRP A N 1
ATOM 882 C CA . TRP A 1 111 ? 1.078 -3.921 -1.078 1.00 98.69 111 TRP A CA 1
ATOM 883 C C . TRP A 1 111 ? 0.304 -2.639 -1.384 1.00 98.69 111 TRP A C 1
ATOM 885 O O . TRP A 1 111 ? -0.712 -2.369 -0.744 1.00 98.69 111 TRP A O 1
ATOM 895 N N . ALA A 1 112 ? 0.734 -1.878 -2.396 1.00 98.75 112 ALA A N 1
ATOM 896 C CA . ALA A 1 112 ? 0.054 -0.649 -2.796 1.00 98.75 112 ALA A CA 1
ATOM 897 C C . ALA A 1 112 ? -1.395 -0.915 -3.244 1.00 98.75 112 ALA A C 1
ATOM 899 O O . ALA A 1 112 ? -2.309 -0.208 -2.821 1.00 98.75 112 ALA A O 1
ATOM 900 N N . LEU A 1 113 ? -1.620 -1.972 -4.035 1.00 98.75 113 LEU A N 1
ATOM 901 C CA . LEU A 1 113 ? -2.951 -2.400 -4.468 1.00 98.75 113 LEU A CA 1
ATOM 902 C C . LEU A 1 113 ? -3.858 -2.714 -3.269 1.00 98.75 113 LEU A C 1
ATOM 904 O O . LEU A 1 113 ? -4.966 -2.186 -3.191 1.00 98.75 113 LEU A O 1
ATOM 908 N N . MET A 1 114 ? -3.390 -3.517 -2.311 1.00 98.62 114 MET A N 1
ATOM 909 C CA . MET A 1 114 ? -4.166 -3.835 -1.106 1.00 98.62 114 MET A CA 1
ATOM 910 C C . MET A 1 114 ? -4.451 -2.589 -0.261 1.00 98.62 114 MET A C 1
ATOM 912 O O . MET A 1 114 ? -5.591 -2.396 0.159 1.00 98.62 114 MET A O 1
ATOM 916 N N . GLY A 1 115 ? -3.459 -1.715 -0.060 1.00 98.31 115 GLY A N 1
ATOM 917 C CA . GLY A 1 115 ? -3.638 -0.451 0.657 1.00 98.31 115 GLY A CA 1
ATOM 918 C C . GLY A 1 115 ? -4.720 0.426 0.028 1.00 98.31 115 GLY A C 1
ATOM 919 O O . GLY A 1 115 ? -5.617 0.897 0.724 1.00 98.31 115 GLY A O 1
ATOM 920 N N . LEU A 1 116 ? -4.706 0.579 -1.298 1.00 98.62 116 LEU A N 1
ATOM 921 C CA . LEU A 1 116 ? -5.735 1.333 -2.014 1.00 98.62 116 LEU A CA 1
ATOM 922 C C . LEU A 1 116 ? -7.117 0.668 -1.908 1.00 98.62 116 LEU A C 1
ATOM 924 O O . LEU A 1 116 ? -8.098 1.353 -1.627 1.00 98.62 116 LEU A O 1
ATOM 928 N N . ILE A 1 117 ? -7.213 -0.658 -2.040 1.00 98.25 117 ILE A N 1
ATOM 929 C CA . ILE A 1 117 ? -8.486 -1.384 -1.881 1.00 98.25 117 ILE A CA 1
ATOM 930 C C . ILE A 1 117 ? -9.100 -1.130 -0.498 1.00 98.25 117 ILE A C 1
ATOM 932 O O . ILE A 1 117 ? -10.283 -0.810 -0.400 1.00 98.25 117 ILE A O 1
ATOM 936 N N . LYS A 1 118 ? -8.306 -1.203 0.580 1.00 96.62 118 LYS A N 1
ATOM 937 C CA . LYS A 1 118 ? -8.804 -1.000 1.955 1.00 96.62 118 LYS A CA 1
ATOM 938 C C . LYS A 1 118 ? -9.319 0.414 2.237 1.00 96.62 118 LYS A C 1
ATOM 940 O O . LYS A 1 118 ? -10.014 0.606 3.229 1.00 96.62 118 LYS A O 1
ATOM 945 N N . THR A 1 119 ? -9.011 1.382 1.378 1.00 96.56 119 THR A N 1
ATOM 946 C CA . THR A 1 119 ? -9.427 2.790 1.524 1.00 96.56 119 THR A CA 1
ATOM 947 C C . THR A 1 119 ? -10.611 3.168 0.635 1.00 96.56 119 THR A C 1
ATOM 949 O O . THR A 1 119 ? -10.874 4.354 0.438 1.00 96.56 119 THR A O 1
ATOM 952 N N . GLY A 1 120 ? -11.302 2.183 0.053 1.00 96.56 120 GLY A N 1
ATOM 953 C CA . GLY A 1 120 ? -12.430 2.434 -0.846 1.00 96.56 120 GLY A CA 1
ATOM 954 C C . GLY A 1 120 ? -12.003 3.138 -2.136 1.00 96.56 120 GLY A C 1
ATOM 955 O O . GLY A 1 120 ? -12.669 4.048 -2.627 1.00 96.56 120 GLY A O 1
ATOM 956 N N . GLN A 1 121 ? -10.806 2.826 -2.647 1.00 97.88 121 GLN A N 1
ATOM 957 C CA . GLN A 1 121 ? -10.349 3.389 -3.919 1.00 97.88 121 GLN A CA 1
ATOM 958 C C . GLN A 1 121 ? -11.196 2.888 -5.097 1.00 97.88 121 GLN A C 1
ATOM 960 O O . GLN A 1 121 ? -11.356 3.632 -6.057 1.00 97.88 121 GLN A O 1
ATOM 965 N N . ALA A 1 122 ? -11.753 1.674 -5.027 1.00 97.56 122 ALA A N 1
ATOM 966 C CA . ALA A 1 122 ? -12.538 1.081 -6.111 1.00 97.56 122 ALA A CA 1
ATOM 967 C C . ALA A 1 122 ? -13.791 1.908 -6.444 1.00 97.56 122 ALA A C 1
ATOM 969 O O . ALA A 1 122 ? -14.105 2.112 -7.612 1.00 97.56 122 ALA A O 1
ATOM 970 N N . GLU A 1 123 ? -14.460 2.436 -5.421 1.00 97.06 123 GLU A N 1
ATOM 971 C CA . GLU A 1 123 ? -15.656 3.267 -5.545 1.00 97.06 123 GLU A CA 1
ATOM 972 C C . GLU A 1 123 ? -15.337 4.683 -6.044 1.00 97.06 123 GLU A C 1
ATOM 974 O O . GLU A 1 123 ? -16.186 5.327 -6.659 1.00 97.06 123 GLU A O 1
ATOM 979 N N . ARG A 1 124 ? -14.121 5.177 -5.775 1.00 96.75 124 ARG A N 1
ATOM 980 C CA . ARG A 1 124 ? -13.679 6.531 -6.145 1.00 96.75 124 ARG A CA 1
ATOM 981 C C . ARG A 1 124 ? -13.107 6.583 -7.559 1.00 96.75 124 ARG A C 1
ATOM 983 O O . ARG A 1 124 ? -13.518 7.416 -8.359 1.00 96.75 124 ARG A O 1
ATOM 990 N N . ASP A 1 125 ? -12.147 5.710 -7.844 1.00 97.75 125 ASP A N 1
ATOM 991 C CA . ASP A 1 125 ? -11.559 5.507 -9.166 1.00 97.75 125 ASP A CA 1
ATOM 992 C C . ASP A 1 125 ? -10.886 4.120 -9.210 1.00 97.75 125 ASP A C 1
ATOM 994 O O . ASP A 1 125 ? -9.817 3.942 -8.606 1.00 97.75 125 ASP A O 1
ATOM 998 N N . PRO A 1 126 ? -11.477 3.134 -9.913 1.00 98.19 126 PRO A N 1
ATOM 999 C CA . PRO A 1 126 ? -10.945 1.777 -9.979 1.00 98.19 126 PRO A CA 1
ATOM 1000 C C . PRO A 1 126 ? -9.774 1.625 -10.964 1.00 98.19 126 PRO A C 1
ATOM 1002 O O . PRO A 1 126 ? -9.083 0.601 -10.937 1.00 98.19 126 PRO A O 1
ATOM 1005 N N . LEU A 1 127 ? -9.497 2.616 -11.824 1.00 98.56 127 LEU A N 1
ATOM 1006 C CA . LEU A 1 127 ? -8.488 2.502 -12.882 1.00 98.56 127 LEU A CA 1
ATOM 1007 C C . LEU A 1 127 ? -7.072 2.182 -12.356 1.00 98.56 127 LEU A C 1
ATOM 1009 O O . LEU A 1 127 ? -6.433 1.280 -12.916 1.00 98.56 127 LEU A O 1
ATOM 1013 N N . PRO A 1 128 ? -6.558 2.822 -11.284 1.00 98.56 128 PRO A N 1
ATOM 1014 C CA . PRO A 1 128 ? -5.274 2.452 -10.692 1.00 98.56 128 PRO A CA 1
ATOM 1015 C C . PRO A 1 128 ? -5.225 0.983 -10.257 1.00 98.56 128 PRO A C 1
ATOM 1017 O O . PRO A 1 128 ? -4.200 0.326 -10.451 1.00 98.56 128 PRO A O 1
ATOM 1020 N N . LEU A 1 129 ? -6.334 0.444 -9.736 1.00 98.75 129 LEU A N 1
ATOM 1021 C CA . LEU A 1 129 ? -6.428 -0.948 -9.292 1.00 98.75 129 LEU A CA 1
ATOM 1022 C C . LEU A 1 129 ? -6.395 -1.907 -10.485 1.00 98.75 129 LEU A C 1
ATOM 1024 O O . LEU A 1 129 ? -5.653 -2.886 -10.462 1.00 98.75 129 LEU A O 1
ATOM 1028 N N . HIS A 1 130 ? -7.135 -1.599 -11.556 1.00 98.69 130 HIS A N 1
ATOM 1029 C CA . HIS A 1 130 ? -7.134 -2.390 -12.791 1.00 98.69 130 HIS A CA 1
ATOM 1030 C C . HIS A 1 130 ? -5.740 -2.479 -13.413 1.00 98.69 130 HIS A C 1
ATOM 1032 O O . HIS A 1 130 ? -5.315 -3.551 -13.844 1.00 98.69 130 HIS A O 1
ATOM 1038 N N . ARG A 1 131 ? -5.010 -1.358 -13.451 1.00 98.75 131 ARG A N 1
ATOM 1039 C CA . ARG A 1 131 ? -3.644 -1.310 -13.990 1.00 98.75 131 ARG A CA 1
ATOM 1040 C C . ARG A 1 131 ? -2.690 -2.185 -13.174 1.00 98.75 131 ARG A C 1
ATOM 1042 O O . ARG A 1 131 ? -1.934 -2.957 -13.761 1.00 98.75 131 ARG A O 1
ATOM 1049 N N . ALA A 1 132 ? -2.783 -2.122 -11.847 1.00 98.75 132 ALA A N 1
ATOM 1050 C CA . ALA A 1 132 ? -1.979 -2.942 -10.946 1.00 98.75 132 ALA A CA 1
ATOM 1051 C C . ALA A 1 132 ? -2.312 -4.436 -11.076 1.00 98.75 132 ALA A C 1
ATOM 1053 O O . ALA A 1 132 ? -1.417 -5.262 -11.244 1.00 98.75 132 ALA A O 1
ATOM 1054 N N . ALA A 1 133 ? -3.602 -4.784 -11.070 1.00 98.81 133 ALA A N 1
ATOM 1055 C CA . ALA A 1 133 ? -4.065 -6.158 -11.227 1.00 98.81 133 ALA A CA 1
ATOM 1056 C C . ALA A 1 133 ? -3.649 -6.742 -12.585 1.00 98.81 133 ALA A C 1
ATOM 1058 O O . ALA A 1 133 ? -3.132 -7.854 -12.637 1.00 98.81 133 ALA A O 1
ATOM 1059 N N . LYS A 1 134 ? -3.794 -5.976 -13.676 1.00 98.69 134 LYS A N 1
ATOM 1060 C CA . LYS A 1 134 ? -3.343 -6.377 -15.016 1.00 98.69 134 LYS A CA 1
ATOM 1061 C C . LYS A 1 134 ? -1.844 -6.657 -15.048 1.00 98.69 134 LYS A C 1
ATOM 1063 O O . LYS A 1 134 ? -1.438 -7.662 -15.622 1.00 98.69 134 LYS A O 1
ATOM 1068 N N . LEU A 1 135 ? -1.032 -5.791 -14.438 1.00 98.69 135 LEU A N 1
ATOM 1069 C CA . LEU A 1 135 ? 0.410 -6.008 -14.348 1.00 98.69 135 LEU A CA 1
ATOM 1070 C C . LEU A 1 135 ? 0.723 -7.314 -13.607 1.00 98.69 135 LEU A C 1
ATOM 1072 O O . LEU A 1 135 ? 1.514 -8.111 -14.106 1.00 98.69 135 LEU A O 1
ATOM 1076 N N . ILE A 1 136 ? 0.085 -7.548 -12.456 1.00 98.62 136 ILE A N 1
ATOM 1077 C CA . ILE A 1 136 ? 0.289 -8.771 -11.675 1.00 98.62 136 ILE A CA 1
ATOM 1078 C C . ILE A 1 136 ? -0.139 -10.005 -12.481 1.00 98.62 136 ILE A C 1
ATOM 1080 O O . ILE A 1 136 ? 0.640 -10.941 -12.596 1.00 98.62 136 ILE A O 1
ATOM 1084 N N . ILE A 1 137 ? -1.324 -10.012 -13.093 1.00 98.44 137 ILE A N 1
ATOM 1085 C CA . ILE A 1 137 ? -1.812 -11.145 -13.902 1.00 98.44 137 ILE A CA 1
ATOM 1086 C C . ILE A 1 137 ? -0.848 -11.448 -15.054 1.00 98.44 137 ILE A C 1
ATOM 1088 O O . ILE A 1 137 ? -0.439 -12.589 -15.236 1.00 98.44 137 ILE A O 1
ATOM 1092 N N . ASN A 1 138 ? -0.425 -10.419 -15.790 1.00 98.31 138 ASN A N 1
ATOM 1093 C CA . ASN A 1 138 ? 0.450 -10.582 -16.951 1.00 98.31 138 ASN A CA 1
ATOM 1094 C C . ASN A 1 138 ? 1.896 -10.958 -16.593 1.00 98.31 138 ASN A C 1
ATOM 1096 O O . ASN A 1 138 ? 2.671 -11.279 -17.489 1.00 98.31 138 ASN A O 1
ATOM 1100 N N . SER A 1 139 ? 2.272 -10.883 -15.316 1.00 97.94 139 SER A N 1
ATOM 1101 C CA . SER A 1 139 ? 3.613 -11.244 -14.843 1.00 97.94 139 SER A CA 1
ATOM 1102 C C . SER A 1 139 ? 3.689 -12.665 -14.281 1.00 97.94 139 SER A C 1
ATOM 1104 O O . SER A 1 139 ? 4.763 -13.081 -13.845 1.00 97.94 139 SER A O 1
ATOM 1106 N N . GLN A 1 140 ? 2.569 -13.394 -14.250 1.00 98.06 140 GLN A N 1
ATOM 1107 C CA . GLN A 1 140 ? 2.542 -14.787 -13.818 1.00 98.06 140 GLN A CA 1
ATOM 1108 C C . GLN A 1 140 ? 3.213 -15.677 -14.874 1.00 98.06 140 GLN A C 1
ATOM 1110 O O . GLN A 1 140 ? 2.965 -15.539 -16.071 1.00 98.06 140 GLN A O 1
ATOM 1115 N N . LEU A 1 141 ? 4.077 -16.585 -14.426 1.00 97.94 141 LEU A N 1
ATOM 1116 C CA . LEU A 1 141 ? 4.731 -17.576 -15.277 1.00 97.94 141 LEU A CA 1
ATOM 1117 C C . LEU A 1 141 ? 3.745 -18.687 -15.666 1.00 97.94 141 LEU A C 1
ATOM 1119 O O . LEU A 1 141 ? 2.733 -18.900 -14.999 1.00 97.94 141 LEU A O 1
ATOM 1123 N N . GLU A 1 142 ? 4.065 -19.457 -16.708 1.00 97.25 142 GLU A N 1
ATOM 1124 C CA . GLU A 1 142 ? 3.199 -20.542 -17.208 1.00 97.25 142 GLU A CA 1
ATOM 1125 C C . GLU A 1 142 ? 2.865 -21.602 -16.145 1.00 97.25 142 GLU A C 1
ATOM 1127 O O . GLU A 1 142 ? 1.794 -22.203 -16.169 1.00 97.25 142 GLU A O 1
ATOM 1132 N N . ASN A 1 143 ? 3.766 -21.816 -15.182 1.00 96.94 143 ASN A N 1
ATOM 1133 C CA . ASN A 1 143 ? 3.576 -22.753 -14.074 1.00 96.94 143 ASN A CA 1
ATOM 1134 C C . ASN A 1 143 ? 2.805 -22.156 -12.878 1.00 96.94 143 ASN A C 1
ATOM 1136 O O . ASN A 1 143 ? 2.653 -22.828 -11.858 1.00 96.94 143 ASN A O 1
ATOM 1140 N N . GLY A 1 144 ? 2.358 -20.903 -12.974 1.00 96.06 144 GLY A N 1
ATOM 1141 C CA . GLY A 1 144 ? 1.650 -20.185 -11.918 1.00 96.06 144 GLY A CA 1
ATOM 1142 C C . GLY A 1 144 ? 2.535 -19.464 -10.892 1.00 96.06 144 GLY A C 1
ATOM 1143 O O . GLY A 1 144 ? 1.981 -18.737 -10.067 1.00 96.06 144 GLY A O 1
ATOM 1144 N N . ASP A 1 145 ? 3.865 -19.630 -10.934 1.00 96.88 145 ASP A N 1
ATOM 1145 C CA . ASP A 1 145 ? 4.820 -18.896 -10.082 1.00 96.88 145 ASP A CA 1
ATOM 1146 C C . ASP A 1 145 ? 4.991 -17.449 -10.580 1.00 96.88 145 ASP A C 1
ATOM 1148 O O . ASP A 1 145 ? 4.562 -17.075 -11.674 1.00 96.88 145 ASP A O 1
ATOM 1152 N N . TYR A 1 146 ? 5.665 -16.636 -9.777 1.00 97.38 146 TYR A N 1
ATOM 1153 C CA . TYR A 1 146 ? 6.069 -15.281 -10.127 1.00 97.38 146 TYR A CA 1
ATOM 1154 C C . TYR A 1 146 ? 7.594 -15.160 -10.208 1.00 97.38 146 TYR A C 1
ATOM 1156 O O . TYR A 1 146 ? 8.311 -15.802 -9.434 1.00 97.38 146 TYR A O 1
ATOM 1164 N N . PRO A 1 147 ? 8.125 -14.321 -11.116 1.00 96.06 147 PRO A N 1
ATOM 1165 C CA . PRO A 1 147 ? 9.563 -14.137 -11.250 1.00 96.06 147 PRO A CA 1
ATOM 1166 C C . PRO A 1 147 ? 10.169 -13.545 -9.972 1.00 96.06 147 PRO A C 1
ATOM 1168 O O . PRO A 1 147 ? 9.577 -12.696 -9.302 1.00 96.06 147 PRO A O 1
ATOM 1171 N N . GLN A 1 148 ? 11.391 -13.969 -9.648 1.00 94.38 148 GLN A N 1
ATOM 1172 C CA . GLN A 1 148 ? 12.169 -13.331 -8.590 1.00 94.38 148 GLN A CA 1
ATOM 1173 C C . GLN A 1 148 ? 12.580 -11.921 -9.029 1.00 94.38 148 GLN A C 1
ATOM 1175 O O . GLN A 1 148 ? 13.129 -11.737 -10.113 1.00 94.38 148 GLN A O 1
ATOM 1180 N N . GLN A 1 149 ? 12.360 -10.946 -8.152 1.00 94.69 149 GLN A N 1
ATOM 1181 C CA . GLN A 1 149 ? 12.780 -9.556 -8.331 1.00 94.69 149 GLN A CA 1
ATOM 1182 C C . GLN A 1 149 ? 13.685 -9.120 -7.168 1.00 94.69 149 GLN A C 1
ATOM 1184 O O . GLN A 1 149 ? 14.135 -9.956 -6.374 1.00 94.69 149 GLN A O 1
ATOM 1189 N N . GLU A 1 150 ? 13.976 -7.821 -7.081 1.00 90.31 150 GLU A N 1
ATOM 1190 C CA . GLU A 1 150 ? 14.781 -7.216 -6.023 1.00 90.31 150 GLU A CA 1
ATOM 1191 C C . GLU A 1 150 ? 14.261 -7.574 -4.619 1.00 90.31 150 GLU A C 1
ATOM 1193 O O . GLU A 1 150 ? 13.070 -7.816 -4.410 1.00 90.31 150 GLU A O 1
ATOM 1198 N N . MET A 1 151 ? 15.172 -7.610 -3.640 1.00 87.94 151 MET A N 1
ATOM 1199 C CA . MET A 1 151 ? 14.839 -7.928 -2.250 1.00 87.94 151 MET A CA 1
ATOM 1200 C C . MET A 1 151 ? 13.883 -6.893 -1.655 1.00 87.94 151 MET A C 1
ATOM 1202 O O . MET A 1 151 ? 14.110 -5.689 -1.754 1.00 87.94 151 MET A O 1
ATOM 1206 N N . THR A 1 152 ? 12.851 -7.377 -0.971 1.00 86.50 152 THR A N 1
ATOM 1207 C CA . THR A 1 152 ? 11.797 -6.539 -0.384 1.00 86.50 152 THR A CA 1
ATOM 1208 C C . THR A 1 152 ? 11.819 -6.521 1.141 1.00 86.50 152 THR A C 1
ATOM 1210 O O . THR A 1 152 ? 11.001 -5.834 1.743 1.00 86.50 152 THR A O 1
ATOM 1213 N N . GLY A 1 153 ? 12.699 -7.293 1.783 1.00 77.19 153 GLY A N 1
ATOM 1214 C CA . GLY A 1 153 ? 12.867 -7.320 3.234 1.00 77.19 153 GLY A CA 1
ATOM 1215 C C . GLY A 1 153 ? 14.023 -6.442 3.694 1.00 77.19 153 GLY A C 1
ATOM 1216 O O . GLY A 1 153 ? 15.059 -6.378 3.029 1.00 77.19 153 GLY A O 1
ATOM 1217 N N . VAL A 1 154 ? 13.870 -5.807 4.854 1.00 84.25 154 VAL A N 1
ATOM 1218 C CA . VAL A 1 154 ? 14.938 -5.019 5.481 1.00 84.25 154 VAL A CA 1
ATOM 1219 C C . VAL A 1 154 ? 14.946 -5.217 6.996 1.00 84.25 154 VAL A C 1
ATOM 1221 O O . VAL A 1 154 ? 13.906 -5.401 7.618 1.00 84.25 154 VAL A O 1
ATOM 1224 N N . PHE A 1 155 ? 16.129 -5.176 7.594 1.00 78.38 155 PHE A N 1
ATOM 1225 C CA . PHE A 1 155 ? 16.359 -5.132 9.029 1.00 78.38 155 PHE A CA 1
ATOM 1226 C C . PHE A 1 155 ? 17.436 -4.089 9.335 1.00 78.38 155 PHE A C 1
ATOM 1228 O O . PHE A 1 155 ? 18.385 -3.922 8.570 1.00 78.38 155 PHE A O 1
ATOM 1235 N N . MET A 1 156 ? 17.275 -3.343 10.433 1.00 75.81 156 MET A N 1
ATOM 1236 C CA . MET A 1 156 ? 18.203 -2.273 10.843 1.00 75.81 156 MET A CA 1
ATOM 1237 C C . MET A 1 156 ? 18.567 -1.273 9.721 1.00 75.81 156 MET A C 1
ATOM 1239 O O . MET A 1 156 ? 19.629 -0.659 9.748 1.00 75.81 156 MET A O 1
ATOM 1243 N N . LYS A 1 157 ? 17.659 -1.056 8.755 1.00 71.94 157 LYS A N 1
ATOM 1244 C CA . LYS A 1 157 ? 17.775 -0.130 7.604 1.00 71.94 157 LYS A CA 1
ATOM 1245 C C . LYS A 1 157 ? 18.818 -0.487 6.538 1.00 71.94 157 LYS A C 1
ATOM 1247 O O . LYS A 1 157 ? 18.736 0.052 5.439 1.00 71.94 157 LYS A O 1
ATOM 1252 N N . ASN A 1 158 ? 19.781 -1.351 6.844 1.00 73.06 158 ASN A N 1
ATOM 1253 C CA . ASN A 1 158 ? 20.923 -1.659 5.978 1.00 73.06 158 ASN A CA 1
ATOM 1254 C C . ASN A 1 158 ? 21.159 -3.162 5.752 1.00 73.06 158 ASN A C 1
ATOM 1256 O O . ASN A 1 158 ? 22.001 -3.519 4.932 1.00 73.06 158 ASN A O 1
ATOM 1260 N N . CYS A 1 159 ? 20.436 -4.043 6.447 1.00 77.88 159 CYS A N 1
ATOM 1261 C CA . CYS A 1 159 ? 20.491 -5.483 6.227 1.00 77.88 159 CYS A CA 1
ATOM 1262 C C . CYS A 1 159 ? 19.285 -5.909 5.386 1.00 77.88 159 CYS A C 1
ATOM 1264 O O . CYS A 1 159 ? 18.146 -5.745 5.816 1.00 77.88 159 CYS A O 1
ATOM 1266 N N . PHE A 1 160 ? 19.519 -6.437 4.186 1.00 80.75 160 PHE A N 1
ATOM 1267 C CA . PHE A 1 160 ? 18.445 -6.830 3.272 1.00 80.75 160 PHE A CA 1
ATOM 1268 C C . PHE A 1 160 ? 18.149 -8.318 3.389 1.00 80.75 160 PHE A C 1
ATOM 1270 O O . PHE A 1 160 ? 19.054 -9.148 3.462 1.00 80.75 160 PHE A O 1
ATOM 1277 N N . LEU A 1 161 ? 16.860 -8.641 3.416 1.00 81.38 161 LEU A N 1
ATOM 1278 C CA . LEU A 1 161 ? 16.362 -9.995 3.601 1.00 81.38 161 LEU A CA 1
ATOM 1279 C C . LEU A 1 161 ? 15.579 -10.421 2.364 1.00 81.38 161 LEU A C 1
ATOM 1281 O O . LEU A 1 161 ? 14.712 -9.693 1.871 1.00 81.38 161 LEU A O 1
ATOM 1285 N N . ASN A 1 162 ? 15.857 -11.631 1.888 1.00 86.00 162 ASN A N 1
ATOM 1286 C CA . ASN A 1 162 ? 15.072 -12.242 0.831 1.00 86.00 162 ASN A CA 1
ATOM 1287 C C . ASN A 1 162 ? 13.933 -13.074 1.433 1.00 86.00 162 ASN A C 1
ATOM 1289 O O . ASN A 1 162 ? 14.146 -14.186 1.918 1.00 86.00 162 ASN A O 1
ATOM 1293 N N . TYR A 1 163 ? 12.714 -12.544 1.374 1.00 87.75 163 TYR A N 1
ATOM 1294 C CA . TYR A 1 163 ? 11.505 -13.292 1.702 1.00 87.75 163 TYR A CA 1
ATOM 1295 C C . TYR A 1 163 ? 11.004 -14.042 0.464 1.00 87.75 163 TYR A C 1
ATOM 1297 O O . TYR A 1 163 ? 10.146 -13.559 -0.271 1.00 87.75 163 TYR A O 1
ATOM 1305 N N . VAL A 1 164 ? 11.535 -15.245 0.237 1.00 88.44 164 VAL A N 1
ATOM 1306 C CA . VAL A 1 164 ? 11.297 -16.028 -0.994 1.00 88.44 164 VAL A CA 1
ATOM 1307 C C . VAL A 1 164 ? 9.818 -16.291 -1.299 1.00 88.44 164 VAL A C 1
ATOM 1309 O O . VAL A 1 164 ? 9.428 -16.376 -2.459 1.00 88.44 164 VAL A O 1
ATOM 1312 N N . THR A 1 165 ? 8.972 -16.387 -0.273 1.00 93.94 165 THR A N 1
ATOM 1313 C CA . THR A 1 165 ? 7.539 -16.663 -0.430 1.00 93.94 165 THR A CA 1
ATOM 1314 C C . THR A 1 165 ? 6.720 -15.430 -0.812 1.00 93.94 165 THR A C 1
ATOM 1316 O O . THR A 1 165 ? 5.603 -15.579 -1.308 1.00 93.94 165 THR A O 1
ATOM 1319 N N . TYR A 1 166 ? 7.249 -14.213 -0.632 1.00 96.25 166 TYR A N 1
ATOM 1320 C CA . TYR A 1 166 ? 6.497 -12.971 -0.850 1.00 96.25 166 TYR A CA 1
ATOM 1321 C C . TYR A 1 166 ? 6.053 -12.803 -2.296 1.00 96.25 166 TYR A C 1
ATOM 1323 O O . TYR A 1 166 ? 4.933 -12.350 -2.530 1.00 96.25 166 TYR A O 1
ATOM 1331 N N . ARG A 1 167 ? 6.886 -13.238 -3.251 1.00 94.94 167 ARG A N 1
ATOM 1332 C CA . ARG A 1 167 ? 6.564 -13.179 -4.681 1.00 94.94 167 ARG A CA 1
ATOM 1333 C C . ARG A 1 167 ? 5.315 -13.981 -5.051 1.00 94.94 167 ARG A C 1
ATOM 1335 O O . ARG A 1 167 ? 4.705 -13.680 -6.057 1.00 94.94 167 ARG A O 1
ATOM 1342 N N . ASN A 1 168 ? 4.915 -14.956 -4.234 1.00 96.94 168 ASN A N 1
ATOM 1343 C CA . ASN A 1 168 ? 3.693 -15.730 -4.448 1.00 96.94 168 ASN A CA 1
ATOM 1344 C C . ASN A 1 168 ? 2.557 -15.267 -3.533 1.00 96.94 168 ASN A C 1
ATOM 1346 O O . ASN A 1 168 ? 1.453 -15.007 -4.001 1.00 96.94 168 ASN A O 1
ATOM 1350 N N . ILE A 1 169 ? 2.831 -15.112 -2.233 1.00 97.81 169 ILE A N 1
ATOM 1351 C CA . ILE A 1 169 ? 1.807 -14.772 -1.235 1.00 97.81 169 ILE A CA 1
ATOM 1352 C C . ILE A 1 169 ? 1.116 -13.449 -1.578 1.00 97.81 169 ILE A C 1
ATOM 1354 O O . ILE A 1 169 ? -0.113 -13.391 -1.606 1.00 97.81 169 ILE A O 1
ATOM 1358 N N . PHE A 1 170 ? 1.884 -12.389 -1.839 1.00 98.31 170 PHE A N 1
ATOM 1359 C CA . PHE A 1 170 ? 1.311 -11.054 -1.982 1.00 98.31 170 PHE A CA 1
ATOM 1360 C C . PHE A 1 170 ? 0.573 -10.844 -3.303 1.00 98.31 170 PHE A C 1
ATOM 1362 O O . PHE A 1 170 ? -0.553 -10.353 -3.245 1.00 98.31 170 PHE A O 1
ATOM 1369 N N . PRO A 1 171 ? 1.106 -11.250 -4.470 1.00 98.25 171 PRO A N 1
ATOM 1370 C CA . PRO A 1 171 ? 0.341 -11.215 -5.714 1.00 98.25 171 PRO A CA 1
ATOM 1371 C C . PRO A 1 171 ? -0.995 -11.957 -5.636 1.00 98.25 171 PRO A C 1
ATOM 1373 O O . PRO A 1 171 ? -2.026 -11.393 -5.998 1.00 98.25 171 PRO A O 1
ATOM 1376 N N . ILE A 1 172 ? -1.007 -13.178 -5.087 1.00 98.38 172 ILE A N 1
ATOM 1377 C CA . ILE A 1 172 ? -2.239 -13.963 -4.932 1.00 98.38 172 ILE A CA 1
ATOM 1378 C C . ILE A 1 172 ? -3.217 -13.254 -3.990 1.00 98.38 172 ILE A C 1
ATOM 1380 O O . ILE A 1 172 ? -4.402 -13.132 -4.306 1.00 98.38 172 ILE A O 1
ATOM 1384 N N . TRP A 1 173 ? -2.738 -12.757 -2.847 1.00 98.50 173 TRP A N 1
ATOM 1385 C CA . TRP A 1 173 ? -3.583 -12.062 -1.878 1.00 98.50 173 TRP A CA 1
ATOM 1386 C C . TRP A 1 173 ? -4.174 -10.774 -2.461 1.00 98.50 173 TRP A C 1
ATOM 1388 O O . TRP A 1 173 ? -5.383 -10.558 -2.378 1.00 98.50 173 TRP A O 1
ATOM 1398 N N . ALA A 1 174 ? -3.361 -9.958 -3.130 1.00 98.56 174 ALA A N 1
ATOM 1399 C CA . ALA A 1 174 ? -3.815 -8.717 -3.738 1.00 98.56 174 ALA A CA 1
ATOM 1400 C C . ALA A 1 174 ? -4.856 -8.959 -4.841 1.00 98.56 174 ALA A C 1
ATOM 1402 O O . ALA A 1 174 ? -5.871 -8.266 -4.871 1.00 98.56 174 ALA A O 1
ATOM 1403 N N . LEU A 1 175 ? -4.668 -9.975 -5.694 1.00 98.62 175 LEU A N 1
ATOM 1404 C CA . LEU A 1 175 ? -5.670 -10.361 -6.696 1.00 98.62 175 LEU A CA 1
ATOM 1405 C C . LEU A 1 175 ? -6.959 -10.899 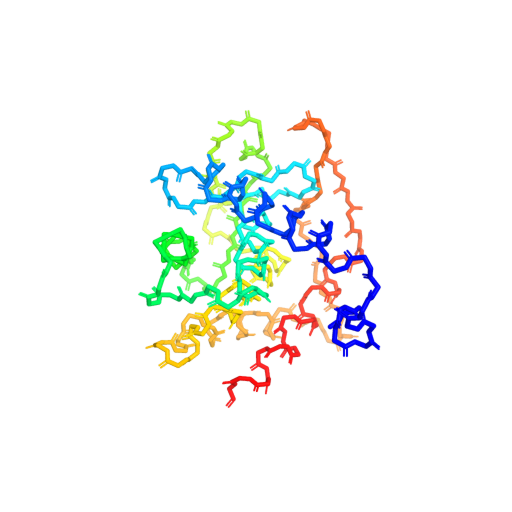-6.059 1.00 98.62 175 LEU A C 1
ATOM 1407 O O . LEU A 1 175 ? -8.054 -10.619 -6.551 1.00 98.62 175 LEU A O 1
ATOM 1411 N N . ALA A 1 176 ? -6.854 -11.639 -4.953 1.00 98.44 176 ALA A N 1
ATOM 1412 C CA . ALA A 1 176 ? -8.016 -12.130 -4.221 1.00 98.44 176 ALA A CA 1
ATOM 1413 C C . ALA A 1 176 ? -8.821 -10.994 -3.571 1.00 98.44 176 ALA A C 1
ATOM 1415 O O . ALA A 1 176 ? -10.049 -11.047 -3.582 1.00 98.44 176 ALA A O 1
ATOM 1416 N N . GLU A 1 177 ? -8.161 -9.973 -3.018 1.00 98.12 177 GLU A N 1
ATOM 1417 C CA . GLU A 1 177 ? -8.831 -8.770 -2.506 1.00 98.12 177 GLU A CA 1
ATOM 1418 C C . GLU A 1 177 ? -9.430 -7.941 -3.645 1.00 98.12 177 GLU A C 1
ATOM 1420 O O . GLU A 1 177 ? -10.585 -7.536 -3.555 1.00 98.12 177 GLU A O 1
ATOM 1425 N N . TYR A 1 178 ? -8.693 -7.761 -4.742 1.00 98.44 178 TYR A N 1
ATOM 1426 C CA . TYR A 1 178 ? -9.155 -7.043 -5.929 1.00 98.44 178 TYR A CA 1
ATOM 1427 C C . TYR A 1 178 ? -10.445 -7.647 -6.501 1.00 98.44 178 TYR A C 1
ATOM 1429 O O . TYR A 1 178 ? -11.410 -6.929 -6.737 1.00 98.44 178 TYR A O 1
ATOM 1437 N N . ARG A 1 179 ? -10.510 -8.979 -6.630 1.00 98.06 179 ARG A N 1
ATOM 1438 C CA . ARG A 1 179 ? -11.706 -9.696 -7.107 1.00 98.06 179 ARG A CA 1
ATOM 1439 C C . ARG A 1 179 ? -12.949 -9.482 -6.228 1.00 98.06 179 ARG A C 1
ATOM 1441 O O . ARG A 1 179 ? -14.056 -9.732 -6.684 1.00 98.06 179 ARG A O 1
ATOM 1448 N N . LYS A 1 180 ? -12.799 -9.102 -4.956 1.00 97.00 180 LYS A N 1
ATOM 1449 C CA . LYS A 1 180 ? -13.948 -8.880 -4.058 1.00 97.00 180 LYS A CA 1
ATOM 1450 C C . LYS A 1 180 ? -14.602 -7.514 -4.257 1.00 97.00 180 LYS A C 1
ATOM 1452 O O . LYS A 1 180 ? -15.729 -7.343 -3.804 1.00 97.00 180 LYS A O 1
ATOM 1457 N N . VAL A 1 181 ? -13.881 -6.556 -4.839 1.00 95.31 181 VAL A N 1
ATOM 1458 C CA . VAL A 1 181 ? -14.296 -5.144 -4.908 1.00 95.31 181 VAL A CA 1
ATOM 1459 C C . VAL A 1 181 ? -14.528 -4.640 -6.332 1.00 95.31 181 VAL A C 1
ATOM 1461 O O . VAL A 1 181 ? -15.069 -3.552 -6.495 1.00 95.31 181 VAL A O 1
ATOM 1464 N N . ILE A 1 182 ? -14.125 -5.417 -7.342 1.00 91.88 182 ILE A N 1
ATOM 1465 C CA . ILE A 1 182 ? -14.417 -5.202 -8.766 1.00 91.88 182 ILE A CA 1
ATOM 1466 C C . ILE A 1 182 ? -15.382 -6.283 -9.233 1.00 91.88 182 ILE A C 1
ATOM 1468 O O . ILE A 1 182 ? -16.369 -5.929 -9.910 1.00 91.88 182 ILE A O 1
#